Protein AF-A0A0F8VUP5-F1 (afdb_monomer_lite)

Radius of gyration: 22.03 Å; chains: 1; bounding box: 48×40×62 Å

Structure (mmCIF, N/CA/C/O backbone):
data_AF-A0A0F8VUP5-F1
#
_entry.id   AF-A0A0F8VUP5-F1
#
loop_
_atom_site.group_PDB
_atom_site.id
_atom_site.type_symbol
_atom_site.label_atom_id
_atom_site.label_alt_id
_atom_site.label_comp_id
_atom_site.label_asym_id
_atom_site.label_entity_id
_atom_site.label_seq_id
_atom_site.pdbx_PDB_ins_code
_atom_site.Cartn_x
_atom_site.Cartn_y
_atom_site.Cartn_z
_atom_site.occupancy
_atom_site.B_iso_or_equiv
_atom_site.auth_seq_id
_atom_site.auth_comp_id
_atom_site.auth_asym_id
_atom_site.auth_atom_id
_atom_site.pdbx_PDB_model_num
ATOM 1 N N . MET A 1 1 ? 2.343 1.274 19.914 1.00 58.28 1 MET A N 1
ATOM 2 C CA . MET A 1 1 ? 1.638 2.273 19.083 1.00 58.28 1 MET A CA 1
ATOM 3 C C . MET A 1 1 ? 2.568 2.862 18.020 1.00 58.28 1 MET A C 1
ATOM 5 O O . MET A 1 1 ? 2.269 2.698 16.850 1.00 58.28 1 MET A O 1
ATOM 9 N N . ILE A 1 2 ? 3.751 3.364 18.399 1.00 77.06 2 ILE A N 1
ATOM 10 C CA . ILE A 1 2 ? 4.741 3.999 17.495 1.00 77.06 2 ILE A CA 1
ATOM 11 C C . ILE A 1 2 ? 5.137 3.147 16.264 1.00 77.06 2 ILE A C 1
ATOM 13 O O . ILE A 1 2 ? 5.325 3.673 15.175 1.00 77.06 2 ILE A O 1
ATOM 17 N N . ALA A 1 3 ? 5.266 1.821 16.402 1.00 82.38 3 ALA A N 1
ATOM 18 C CA . ALA A 1 3 ? 5.707 0.966 15.292 1.00 82.38 3 ALA A CA 1
ATOM 19 C C . ALA A 1 3 ? 4.671 0.823 14.159 1.00 82.38 3 ALA A C 1
ATOM 21 O O . ALA A 1 3 ? 5.058 0.743 12.996 1.00 82.38 3 ALA A O 1
ATOM 22 N N . ALA A 1 4 ? 3.376 0.792 14.491 1.00 86.00 4 ALA A N 1
ATOM 23 C CA . ALA A 1 4 ? 2.306 0.648 13.502 1.00 86.00 4 ALA A CA 1
ATOM 24 C C . ALA A 1 4 ? 2.113 1.945 12.703 1.00 86.00 4 ALA A C 1
ATOM 26 O O . ALA A 1 4 ? 2.007 1.906 11.482 1.00 86.00 4 ALA A O 1
ATOM 27 N N . GLU A 1 5 ? 2.159 3.084 13.392 1.00 85.25 5 GLU A N 1
ATOM 28 C CA . GLU A 1 5 ? 2.130 4.424 12.799 1.00 85.25 5 GLU A CA 1
ATOM 29 C C . GLU A 1 5 ? 3.293 4.627 11.821 1.00 85.25 5 GLU A C 1
ATOM 31 O O . GLU A 1 5 ? 3.074 4.883 10.641 1.00 85.25 5 GLU A O 1
ATOM 36 N N . LYS A 1 6 ? 4.523 4.344 12.265 1.00 87.62 6 LYS A N 1
ATOM 37 C CA . LYS A 1 6 ? 5.710 4.403 11.403 1.00 87.62 6 LYS A CA 1
ATOM 38 C C . LYS A 1 6 ? 5.634 3.434 10.216 1.00 87.62 6 LYS A C 1
ATOM 40 O O . LYS A 1 6 ? 6.203 3.694 9.160 1.00 87.62 6 LYS A O 1
ATOM 45 N N . GLY A 1 7 ? 4.979 2.285 10.383 1.00 91.31 7 GLY A N 1
ATOM 46 C CA . GLY A 1 7 ? 4.717 1.355 9.285 1.00 91.31 7 GLY A CA 1
ATOM 47 C C . GLY A 1 7 ? 3.796 1.972 8.233 1.00 91.31 7 GLY A C 1
ATOM 48 O O . GLY A 1 7 ? 4.115 1.944 7.047 1.00 91.31 7 GLY A O 1
ATOM 49 N N . LEU A 1 8 ? 2.693 2.575 8.675 1.00 91.25 8 LEU A N 1
ATOM 50 C CA . LEU A 1 8 ? 1.721 3.233 7.807 1.00 91.25 8 LEU A CA 1
ATOM 51 C C . LEU A 1 8 ? 2.341 4.403 7.029 1.00 91.25 8 LEU A C 1
ATOM 53 O O . LEU A 1 8 ? 2.146 4.498 5.821 1.00 91.25 8 LEU A O 1
ATOM 57 N N . GLU A 1 9 ? 3.129 5.248 7.697 1.00 91.62 9 GLU A N 1
ATOM 58 C CA . GLU A 1 9 ? 3.865 6.345 7.054 1.00 91.62 9 GLU A CA 1
ATOM 59 C C . GLU A 1 9 ? 4.770 5.823 5.936 1.00 91.62 9 GLU A C 1
ATOM 61 O O . GLU A 1 9 ? 4.665 6.263 4.794 1.00 91.62 9 GLU A O 1
ATOM 66 N N . ARG A 1 10 ? 5.587 4.803 6.231 1.00 93.62 10 ARG A N 1
ATOM 67 C CA . ARG A 1 10 ? 6.498 4.192 5.250 1.00 93.62 10 ARG A CA 1
ATOM 68 C C . ARG A 1 10 ? 5.769 3.587 4.053 1.00 93.62 10 ARG A C 1
ATOM 70 O O . ARG A 1 10 ? 6.303 3.616 2.946 1.00 93.62 10 ARG A O 1
ATOM 77 N N . LEU A 1 11 ? 4.586 3.012 4.271 1.00 95.00 11 LEU A N 1
ATOM 78 C CA . LEU A 1 11 ? 3.751 2.487 3.193 1.00 95.00 11 LEU A CA 1
ATOM 79 C C . LEU A 1 11 ? 3.336 3.623 2.249 1.00 95.00 11 LEU A C 1
ATOM 81 O O . LEU A 1 11 ? 3.583 3.536 1.050 1.00 95.00 11 LEU A O 1
ATOM 85 N N . PHE A 1 12 ? 2.768 4.708 2.781 1.00 93.94 12 PHE A N 1
ATOM 86 C CA . PHE A 1 12 ? 2.328 5.841 1.961 1.00 93.94 12 PHE A CA 1
ATOM 87 C C . PHE A 1 12 ? 3.484 6.601 1.304 1.00 93.94 12 PHE A C 1
ATOM 89 O O . PHE A 1 12 ? 3.356 6.998 0.147 1.00 93.94 12 PHE A O 1
ATOM 96 N N . GLU A 1 13 ? 4.620 6.762 1.986 1.00 93.81 13 GLU A N 1
ATOM 97 C CA . GLU A 1 13 ? 5.838 7.334 1.397 1.00 93.81 13 GLU A CA 1
ATOM 98 C C . GLU A 1 13 ? 6.326 6.510 0.202 1.00 93.81 13 GLU A C 1
ATOM 100 O O . GLU A 1 13 ? 6.644 7.066 -0.848 1.00 93.81 13 GLU A O 1
ATOM 105 N N . GLY A 1 14 ? 6.346 5.182 0.340 1.00 94.00 14 GLY A N 1
ATOM 106 C CA . GLY A 1 14 ? 6.724 4.286 -0.745 1.00 94.00 14 GLY A CA 1
ATOM 107 C C . GLY A 1 14 ? 5.774 4.375 -1.938 1.00 94.00 14 GLY A C 1
ATOM 108 O O . GLY A 1 14 ? 6.234 4.470 -3.071 1.00 94.00 14 GLY A O 1
ATOM 109 N N . ILE A 1 15 ? 4.459 4.438 -1.700 1.00 94.06 15 ILE A N 1
ATOM 110 C CA . ILE A 1 15 ? 3.465 4.644 -2.769 1.00 94.06 15 ILE A CA 1
ATOM 111 C C . ILE A 1 15 ? 3.708 5.988 -3.470 1.00 94.06 15 ILE A C 1
ATOM 113 O O . ILE A 1 15 ? 3.709 6.046 -4.697 1.00 94.06 15 ILE A O 1
ATOM 117 N N . ALA A 1 16 ? 3.974 7.061 -2.718 1.00 93.31 16 ALA A N 1
ATOM 118 C CA . ALA A 1 16 ? 4.233 8.391 -3.271 1.00 93.31 16 ALA A CA 1
ATOM 119 C C . ALA A 1 16 ? 5.519 8.467 -4.117 1.00 93.31 16 ALA A C 1
ATOM 121 O O . ALA A 1 16 ? 5.659 9.363 -4.952 1.00 93.31 16 ALA A O 1
ATOM 122 N N . ASN A 1 17 ? 6.462 7.537 -3.944 1.00 93.94 17 ASN A N 1
ATOM 123 C CA . ASN A 1 17 ? 7.653 7.476 -4.790 1.00 93.94 17 ASN A CA 1
ATOM 124 C C . ASN A 1 17 ? 7.329 7.063 -6.231 1.00 93.94 17 ASN A C 1
ATOM 126 O O . ASN A 1 17 ? 8.077 7.448 -7.125 1.00 93.94 17 ASN A O 1
ATOM 130 N N . LEU A 1 18 ? 6.196 6.395 -6.491 1.00 91.62 18 LEU A N 1
ATOM 131 C CA . LEU A 1 18 ? 5.743 6.081 -7.855 1.00 91.62 18 LEU A CA 1
ATOM 132 C C . LEU A 1 18 ? 5.599 7.329 -8.735 1.00 91.62 18 LEU A C 1
ATOM 134 O O . LEU A 1 18 ? 5.847 7.255 -9.933 1.00 91.62 18 LEU A O 1
ATOM 138 N N . ASP A 1 19 ? 5.220 8.474 -8.161 1.00 89.50 19 ASP A N 1
ATOM 139 C CA . ASP A 1 19 ? 5.094 9.741 -8.898 1.00 89.50 19 ASP A CA 1
ATOM 140 C C . ASP A 1 19 ? 6.447 10.353 -9.288 1.00 89.50 19 ASP A C 1
ATOM 142 O O . ASP A 1 19 ? 6.502 11.271 -10.103 1.00 89.50 19 ASP A O 1
ATOM 146 N N . LYS A 1 20 ? 7.537 9.870 -8.688 1.00 90.38 20 LYS A N 1
ATOM 147 C CA . LYS A 1 20 ? 8.885 10.427 -8.834 1.00 90.38 20 LYS A CA 1
ATOM 148 C C . LYS A 1 20 ? 9.827 9.520 -9.627 1.00 90.38 20 LYS A C 1
ATOM 150 O O . LYS A 1 20 ? 10.978 9.892 -9.835 1.00 90.38 20 LYS A O 1
ATOM 155 N N . ILE A 1 21 ? 9.373 8.334 -10.029 1.00 89.12 21 ILE A N 1
ATOM 156 C CA . ILE A 1 21 ? 10.164 7.402 -10.835 1.00 89.12 21 ILE A CA 1
ATOM 157 C C . ILE A 1 21 ? 10.209 7.905 -12.278 1.00 89.12 21 ILE A C 1
ATOM 159 O O . ILE A 1 21 ? 9.172 8.133 -12.898 1.00 89.12 21 ILE A O 1
ATOM 163 N N . SER A 1 22 ? 11.418 8.044 -12.821 1.00 83.56 22 SER A N 1
ATOM 164 C CA . SER A 1 22 ? 11.624 8.294 -14.248 1.00 83.56 22 SER A CA 1
ATOM 165 C C . SER A 1 22 ? 11.267 7.045 -15.050 1.00 83.56 22 SER A C 1
ATOM 167 O O . SER A 1 22 ? 11.767 5.957 -14.754 1.00 83.56 22 SER A O 1
ATOM 169 N N . THR A 1 23 ? 10.423 7.191 -16.071 1.00 84.62 23 THR A N 1
ATOM 170 C CA . THR A 1 23 ? 9.972 6.051 -16.873 1.00 84.62 23 THR A CA 1
ATOM 171 C C . THR A 1 23 ? 10.971 5.657 -17.952 1.00 84.62 23 THR A C 1
ATOM 173 O O . THR A 1 23 ? 11.810 6.448 -18.387 1.00 84.62 23 THR A O 1
ATOM 176 N N . SER A 1 24 ? 10.916 4.388 -18.350 1.00 81.25 24 SER A N 1
ATOM 177 C CA . SER A 1 24 ? 11.765 3.802 -19.385 1.00 81.25 24 SER A CA 1
ATOM 178 C C . SER A 1 24 ? 10.938 2.966 -20.360 1.00 81.25 24 SER A C 1
ATOM 180 O O . SER A 1 24 ? 9.821 2.565 -20.045 1.00 81.25 24 SER A O 1
ATOM 182 N N . GLU A 1 25 ? 11.521 2.615 -21.506 1.00 77.12 25 GLU A N 1
ATOM 183 C CA . GLU A 1 25 ? 10.901 1.692 -22.469 1.00 77.12 25 GLU A CA 1
ATOM 184 C C . GLU A 1 25 ? 10.928 0.220 -22.013 1.00 77.12 25 GLU A C 1
ATOM 186 O O . GLU A 1 25 ? 10.290 -0.633 -22.625 1.00 77.12 25 GLU A O 1
ATOM 191 N N . SER A 1 26 ? 11.673 -0.101 -20.949 1.00 75.50 26 SER A N 1
ATOM 192 C CA . SER A 1 26 ? 11.779 -1.462 -20.424 1.00 75.50 26 SER A CA 1
ATOM 193 C C . SER A 1 26 ? 10.768 -1.700 -19.299 1.00 75.50 26 SER A C 1
ATOM 195 O O . SER A 1 26 ? 10.789 -0.960 -18.309 1.00 75.50 26 SER A O 1
ATOM 197 N N . PRO A 1 27 ? 9.912 -2.735 -19.414 1.00 71.44 27 PRO A N 1
ATOM 198 C CA . PRO A 1 27 ? 8.912 -3.034 -18.404 1.00 71.44 27 PRO A CA 1
ATOM 199 C C . PRO A 1 27 ? 9.548 -3.436 -17.078 1.00 71.44 27 PRO A C 1
ATOM 201 O O . PRO A 1 27 ? 10.559 -4.148 -17.021 1.00 71.44 27 PRO A O 1
ATOM 204 N N . GLY A 1 28 ? 8.889 -2.999 -16.013 1.00 68.25 28 GLY A N 1
ATOM 205 C CA . GLY A 1 28 ? 9.149 -3.412 -14.653 1.00 68.25 28 GLY A CA 1
ATOM 206 C C . GLY A 1 28 ? 8.985 -4.905 -14.486 1.00 68.25 28 GLY A C 1
ATOM 207 O O . GLY A 1 28 ? 8.085 -5.539 -15.037 1.00 68.25 28 GLY A O 1
ATOM 208 N N . LYS A 1 29 ? 9.854 -5.483 -13.668 1.00 66.38 29 LYS A N 1
ATOM 209 C CA . LYS A 1 29 ? 9.655 -6.841 -13.178 1.00 66.38 29 LYS A CA 1
ATOM 210 C C . LYS A 1 29 ? 8.852 -6.762 -11.878 1.00 66.38 29 LYS A C 1
ATOM 212 O O . LYS A 1 29 ? 8.898 -5.760 -11.174 1.00 66.38 29 LYS A O 1
ATOM 217 N N . GLU A 1 30 ? 8.139 -7.840 -11.568 1.00 73.12 30 GLU A N 1
ATOM 218 C CA . GLU A 1 30 ? 7.590 -8.145 -10.233 1.00 73.12 30 GLU A CA 1
ATOM 219 C C . GLU A 1 30 ? 6.226 -7.560 -9.825 1.00 73.12 30 GLU A C 1
ATOM 221 O O . GLU A 1 30 ? 5.649 -8.093 -8.879 1.00 73.12 30 GLU A O 1
ATOM 226 N N . ILE A 1 31 ? 5.626 -6.594 -10.537 1.00 74.38 31 ILE A N 1
ATOM 227 C CA . ILE A 1 31 ? 4.294 -6.068 -10.148 1.00 74.38 31 ILE A CA 1
ATOM 228 C C . ILE A 1 31 ? 3.228 -7.169 -10.023 1.00 74.38 31 ILE A C 1
ATOM 230 O O . ILE A 1 31 ? 2.560 -7.297 -8.998 1.00 74.38 31 ILE A O 1
ATOM 234 N N . ASN A 1 32 ? 3.157 -8.046 -11.026 1.00 80.19 32 ASN A N 1
ATOM 235 C CA . ASN A 1 32 ? 2.215 -9.164 -11.055 1.00 80.19 32 ASN A CA 1
ATOM 236 C C . ASN A 1 32 ? 2.448 -10.175 -9.921 1.00 80.19 32 ASN A C 1
ATOM 238 O O . ASN A 1 32 ? 1.548 -10.944 -9.599 1.00 80.19 32 ASN A O 1
ATOM 242 N N . ILE A 1 33 ? 3.655 -10.225 -9.351 1.00 87.12 33 ILE A N 1
ATOM 243 C CA . ILE A 1 33 ? 3.998 -11.150 -8.267 1.00 87.12 33 ILE A CA 1
ATOM 244 C C . ILE A 1 33 ? 3.472 -10.598 -6.943 1.00 87.12 33 ILE A C 1
ATOM 246 O O . ILE A 1 33 ? 2.791 -11.321 -6.221 1.00 87.12 33 ILE A O 1
ATOM 250 N N . ALA A 1 34 ? 3.736 -9.321 -6.654 1.00 88.12 34 ALA A N 1
ATOM 251 C CA . ALA A 1 34 ? 3.267 -8.672 -5.431 1.00 88.12 34 ALA A CA 1
ATOM 252 C C . ALA A 1 34 ? 1.733 -8.607 -5.370 1.00 88.12 34 ALA A C 1
ATOM 254 O O . ALA A 1 34 ? 1.143 -8.913 -4.335 1.00 88.12 34 ALA A O 1
ATOM 255 N N . GLU A 1 35 ? 1.088 -8.277 -6.492 1.00 92.44 35 GLU A N 1
ATOM 256 C CA . GLU A 1 35 ? -0.372 -8.234 -6.584 1.00 92.44 35 GLU A CA 1
ATOM 257 C C . GLU A 1 35 ? -1.006 -9.606 -6.330 1.00 92.44 35 GLU A C 1
ATOM 259 O O . GLU A 1 35 ? -1.910 -9.729 -5.504 1.00 92.44 35 GLU A O 1
ATOM 264 N N . ARG A 1 36 ? -0.506 -10.655 -6.995 1.00 94.88 36 ARG A N 1
ATOM 265 C CA . ARG A 1 36 ? -1.008 -12.021 -6.786 1.00 94.88 36 ARG A CA 1
ATOM 266 C C . ARG A 1 36 ? -0.807 -12.474 -5.350 1.00 94.88 36 ARG A C 1
ATOM 268 O O . ARG A 1 36 ? -1.755 -12.952 -4.745 1.00 94.88 36 ARG A O 1
ATOM 275 N N . ALA A 1 37 ? 0.380 -12.260 -4.787 1.00 95.12 37 ALA A N 1
ATOM 276 C CA . ALA A 1 37 ? 0.675 -12.653 -3.414 1.00 95.12 37 ALA A CA 1
ATOM 277 C C . ALA A 1 37 ? -0.243 -11.950 -2.397 1.00 95.12 37 ALA A C 1
ATOM 279 O O . ALA A 1 37 ? -0.703 -12.576 -1.443 1.00 95.12 37 ALA A O 1
ATOM 280 N N . PHE A 1 38 ? -0.567 -10.670 -2.619 1.00 96.62 38 PHE A N 1
ATOM 281 C CA . PHE A 1 38 ? -1.554 -9.954 -1.810 1.00 96.62 38 PHE A CA 1
ATOM 282 C C . PHE A 1 38 ? -2.942 -10.602 -1.898 1.00 96.62 38 PHE A C 1
ATOM 284 O O . PHE A 1 38 ? -3.547 -10.890 -0.865 1.00 96.62 38 PHE A O 1
ATOM 291 N N . PHE A 1 39 ? -3.448 -10.845 -3.111 1.00 95.44 39 PHE A N 1
ATOM 292 C CA . PHE A 1 39 ? -4.781 -11.422 -3.284 1.00 95.44 39 PHE A CA 1
ATOM 293 C C . PHE A 1 39 ? -4.867 -12.870 -2.801 1.00 95.44 39 PHE A C 1
ATOM 295 O O . PHE A 1 39 ? -5.873 -13.233 -2.201 1.00 95.44 39 PHE A O 1
ATOM 302 N N . ASP A 1 40 ? -3.822 -13.675 -2.985 1.00 97.12 40 ASP A N 1
ATOM 303 C CA . ASP A 1 40 ? -3.754 -15.042 -2.467 1.00 97.12 40 ASP A CA 1
ATOM 304 C C . ASP A 1 40 ? -3.840 -15.046 -0.934 1.00 97.12 40 ASP A C 1
ATOM 306 O O . ASP A 1 40 ? -4.634 -15.793 -0.368 1.00 97.12 40 ASP A O 1
ATOM 310 N N . ALA A 1 41 ? -3.113 -14.147 -0.261 1.00 97.25 41 ALA A N 1
ATOM 311 C CA . ALA A 1 41 ? -3.197 -13.989 1.191 1.00 97.25 41 ALA A CA 1
ATOM 312 C C . ALA A 1 41 ? -4.575 -13.489 1.659 1.00 97.25 41 ALA A C 1
ATOM 314 O O . ALA A 1 41 ? -5.072 -13.920 2.693 1.00 97.25 41 ALA A O 1
ATOM 315 N N . MET A 1 42 ? -5.218 -12.591 0.909 1.00 95.94 42 MET A N 1
ATOM 316 C CA . MET A 1 42 ? -6.565 -12.111 1.243 1.00 95.94 42 MET A CA 1
ATOM 317 C C . MET A 1 42 ? -7.650 -13.169 1.003 1.00 95.94 42 MET A C 1
ATOM 319 O O . MET A 1 42 ? -8.646 -13.192 1.725 1.00 95.94 42 MET A O 1
ATOM 323 N N . ASN A 1 43 ? -7.459 -14.044 0.015 1.00 96.19 43 ASN A N 1
ATOM 324 C CA . ASN A 1 43 ? -8.354 -15.165 -0.266 1.00 96.19 43 ASN A CA 1
ATOM 325 C C . ASN A 1 43 ? -8.174 -16.323 0.732 1.00 96.19 43 ASN A C 1
ATOM 327 O O . ASN A 1 43 ? -9.099 -17.117 0.909 1.00 96.19 43 ASN A O 1
ATOM 331 N N . ASP A 1 44 ? -7.019 -16.410 1.394 1.00 94.69 44 ASP A N 1
ATOM 332 C CA . ASP A 1 44 ? -6.758 -17.333 2.500 1.00 94.69 44 ASP A CA 1
ATOM 333 C C . ASP A 1 44 ? -7.204 -16.717 3.836 1.00 94.69 44 ASP A C 1
ATOM 335 O O . ASP A 1 44 ? -6.442 -16.030 4.512 1.00 94.69 44 ASP A O 1
ATOM 339 N N . ASP A 1 45 ? -8.478 -16.911 4.185 1.00 95.50 45 ASP A N 1
ATOM 340 C CA . ASP A 1 45 ? -9.080 -16.488 5.465 1.00 95.50 45 ASP A CA 1
ATOM 341 C C . ASP A 1 45 ? -8.816 -15.013 5.845 1.00 95.50 45 ASP A C 1
ATOM 343 O O . ASP A 1 45 ? -8.610 -14.672 7.010 1.00 95.50 45 ASP A O 1
ATOM 347 N N . PHE A 1 46 ? -8.795 -14.115 4.850 1.00 93.56 46 PHE A N 1
ATOM 348 C CA . PHE A 1 46 ? -8.495 -12.690 5.034 1.00 93.56 46 PHE A CA 1
ATOM 349 C C . PHE A 1 46 ? -7.212 -12.449 5.849 1.00 93.56 46 PHE A C 1
ATOM 351 O O . PHE A 1 46 ? -7.190 -11.619 6.766 1.00 93.56 46 PHE A O 1
ATOM 358 N N . ASN A 1 47 ? -6.132 -13.166 5.523 1.00 97.00 47 ASN A N 1
ATOM 359 C CA . ASN A 1 47 ? -4.851 -13.098 6.223 1.00 97.00 47 ASN A CA 1
ATOM 360 C C . ASN A 1 47 ? -4.125 -11.759 5.986 1.00 97.00 47 ASN A C 1
ATOM 362 O O . ASN A 1 47 ? -3.124 -11.648 5.271 1.00 97.00 47 ASN A O 1
ATOM 366 N N . THR A 1 48 ? -4.632 -10.709 6.633 1.00 94.88 48 THR A N 1
ATOM 367 C CA . THR A 1 48 ? -4.121 -9.340 6.530 1.00 94.88 48 THR A CA 1
ATOM 368 C C . THR A 1 48 ? -2.666 -9.179 6.982 1.00 94.88 48 THR A C 1
ATOM 370 O O . THR A 1 48 ? -1.969 -8.392 6.343 1.00 94.88 48 THR A O 1
ATOM 373 N N . PRO A 1 49 ? -2.125 -9.907 7.988 1.00 95.56 49 PRO A N 1
ATOM 374 C CA . PRO A 1 49 ? -0.698 -9.826 8.302 1.00 95.56 49 PRO A CA 1
ATOM 375 C C . PRO A 1 49 ? 0.202 -10.221 7.126 1.00 95.56 49 PRO A C 1
ATOM 377 O O . PRO A 1 49 ? 1.177 -9.523 6.841 1.00 95.56 49 PRO A O 1
ATOM 380 N N . VAL A 1 50 ? -0.131 -11.311 6.425 1.00 96.50 50 VAL A N 1
ATOM 381 C CA . VAL A 1 50 ? 0.631 -11.773 5.255 1.00 96.50 50 VAL A CA 1
ATOM 382 C C . VAL A 1 50 ? 0.395 -10.848 4.063 1.00 96.50 50 VAL A C 1
ATOM 384 O O . VAL A 1 50 ? 1.351 -10.438 3.408 1.00 96.50 50 VAL A O 1
ATOM 387 N N . ALA A 1 51 ? -0.849 -10.423 3.835 1.00 96.88 51 ALA A N 1
ATOM 388 C CA . ALA A 1 51 ? -1.171 -9.472 2.775 1.00 96.88 51 ALA A CA 1
ATOM 389 C C . ALA A 1 51 ? -0.389 -8.151 2.930 1.00 96.88 51 ALA A C 1
ATOM 391 O O . ALA A 1 51 ? 0.215 -7.663 1.975 1.00 96.88 51 ALA A O 1
ATOM 392 N N . ILE A 1 52 ? -0.313 -7.600 4.148 1.00 95.75 52 ILE A N 1
ATOM 393 C CA . ILE A 1 52 ? 0.461 -6.384 4.448 1.00 95.75 52 ILE A CA 1
ATOM 394 C C . ILE A 1 52 ? 1.962 -6.611 4.224 1.00 95.75 52 ILE A C 1
ATOM 396 O O . ILE A 1 52 ? 2.642 -5.713 3.726 1.00 95.75 52 ILE A O 1
ATOM 400 N N . ALA A 1 53 ? 2.495 -7.793 4.548 1.00 95.75 53 ALA A N 1
ATOM 401 C CA . ALA A 1 53 ? 3.892 -8.111 4.259 1.00 95.75 53 ALA A CA 1
ATOM 402 C C . ALA A 1 53 ? 4.187 -8.032 2.749 1.00 95.75 53 ALA A C 1
ATOM 404 O O . ALA A 1 53 ? 5.172 -7.404 2.357 1.00 95.75 53 ALA A O 1
ATOM 405 N N . HIS A 1 54 ? 3.291 -8.559 1.909 1.00 95.94 54 HIS A N 1
ATOM 406 C CA . HIS A 1 54 ? 3.417 -8.484 0.451 1.00 95.94 54 HIS A CA 1
ATOM 407 C C . HIS A 1 54 ? 3.287 -7.062 -0.104 1.00 95.94 54 HIS A C 1
ATOM 409 O O . HIS A 1 54 ? 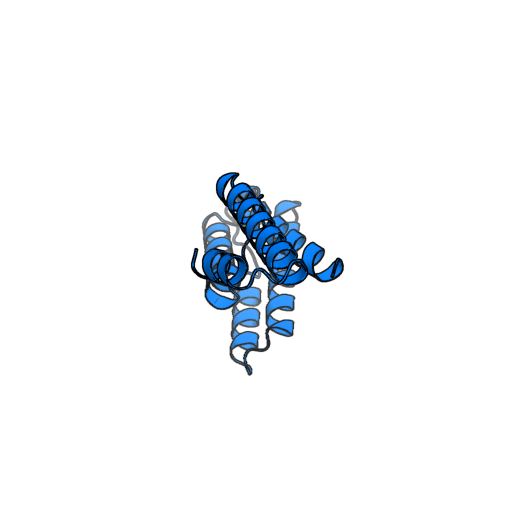3.989 -6.718 -1.057 1.00 95.94 54 HIS A O 1
ATOM 415 N N . LEU A 1 55 ? 2.484 -6.197 0.525 1.00 96.25 55 LEU A N 1
ATOM 416 C CA . LEU A 1 55 ? 2.499 -4.766 0.203 1.00 96.25 55 LEU A CA 1
ATOM 417 C C . LEU A 1 55 ? 3.888 -4.170 0.453 1.00 96.25 55 LEU A C 1
ATOM 419 O O . LEU A 1 55 ? 4.433 -3.496 -0.412 1.00 96.25 55 LEU A O 1
ATOM 423 N N . PHE A 1 56 ? 4.521 -4.453 1.594 1.00 95.94 56 PHE A N 1
ATOM 424 C CA . PHE A 1 56 ? 5.871 -3.944 1.854 1.00 95.94 56 PHE A CA 1
ATOM 425 C C . PHE A 1 56 ? 6.938 -4.519 0.922 1.00 95.94 56 PHE A C 1
ATOM 427 O O . PHE A 1 56 ? 7.912 -3.821 0.639 1.00 95.94 56 PHE A O 1
ATOM 434 N N . ASP A 1 57 ? 6.776 -5.746 0.434 1.00 94.19 57 ASP A N 1
ATOM 435 C CA . ASP A 1 57 ? 7.656 -6.286 -0.602 1.00 94.19 57 ASP A CA 1
ATOM 436 C C . ASP A 1 57 ? 7.518 -5.500 -1.910 1.00 94.19 57 ASP A C 1
ATOM 438 O O . ASP A 1 57 ? 8.529 -5.074 -2.464 1.00 94.19 57 ASP A O 1
ATOM 442 N N . GLY A 1 58 ? 6.293 -5.172 -2.333 1.00 94.25 58 GLY A N 1
ATOM 443 C CA . GLY A 1 58 ? 6.078 -4.283 -3.477 1.00 94.25 58 GLY A CA 1
ATOM 444 C C . GLY A 1 58 ? 6.673 -2.884 -3.270 1.00 94.25 58 GLY A C 1
ATOM 445 O O . GLY A 1 58 ? 7.271 -2.320 -4.185 1.00 94.25 58 GLY A O 1
ATOM 446 N N . ILE A 1 59 ? 6.583 -2.327 -2.056 1.00 95.00 59 ILE A N 1
ATOM 447 C CA . ILE A 1 59 ? 7.208 -1.037 -1.719 1.00 95.00 59 ILE A CA 1
ATOM 448 C C . ILE A 1 59 ? 8.733 -1.098 -1.855 1.00 95.00 59 ILE A C 1
ATOM 450 O O . ILE A 1 59 ? 9.342 -0.111 -2.266 1.00 95.00 59 ILE A O 1
ATOM 454 N N . LYS A 1 60 ? 9.375 -2.234 -1.544 1.00 93.38 60 LYS A N 1
ATOM 455 C CA . LYS A 1 60 ? 10.819 -2.398 -1.779 1.00 93.38 60 LYS A CA 1
ATOM 456 C C . LYS A 1 60 ? 11.134 -2.298 -3.268 1.00 93.38 60 LYS A C 1
ATOM 458 O O . LYS A 1 60 ? 12.017 -1.523 -3.616 1.00 93.38 60 LYS A O 1
ATOM 463 N N . THR A 1 61 ? 10.388 -2.994 -4.128 1.00 92.31 61 THR A N 1
ATOM 464 C CA . THR A 1 61 ? 10.574 -2.929 -5.589 1.00 92.31 61 THR A CA 1
ATOM 465 C C . THR A 1 61 ? 10.388 -1.501 -6.113 1.00 92.31 61 THR A C 1
ATOM 467 O O . THR A 1 61 ? 11.211 -1.016 -6.889 1.00 92.31 61 THR A O 1
ATOM 470 N N . ILE A 1 62 ? 9.364 -0.782 -5.636 1.00 93.25 62 ILE A N 1
AT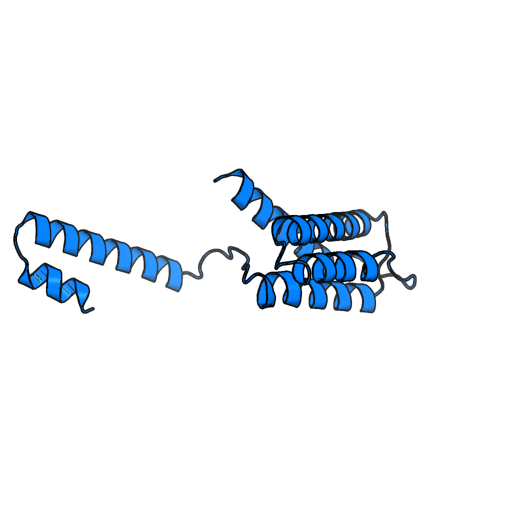OM 471 C CA . ILE A 1 62 ? 9.142 0.632 -5.982 1.00 93.25 62 ILE A CA 1
ATOM 472 C C . ILE A 1 62 ? 10.325 1.499 -5.551 1.00 93.25 62 ILE A C 1
ATOM 474 O O . ILE A 1 62 ? 10.817 2.310 -6.333 1.00 93.25 62 ILE A O 1
ATOM 478 N N . ASN A 1 63 ? 10.804 1.329 -4.320 1.00 93.12 63 ASN A N 1
ATOM 479 C CA . ASN A 1 63 ? 11.916 2.117 -3.802 1.00 93.12 63 ASN A CA 1
ATOM 480 C C . ASN A 1 63 ? 13.239 1.811 -4.517 1.00 93.12 63 ASN A C 1
ATOM 482 O O . ASN A 1 63 ? 14.027 2.732 -4.715 1.00 93.12 63 ASN A O 1
ATOM 486 N N . SER A 1 64 ? 13.475 0.565 -4.940 1.00 91.12 64 SER A N 1
ATOM 487 C CA . SER A 1 64 ? 14.632 0.213 -5.773 1.00 91.12 64 SER A CA 1
ATOM 488 C C . SER A 1 64 ? 14.579 0.927 -7.123 1.00 91.12 64 SER A C 1
ATOM 490 O O . SER A 1 64 ? 15.547 1.582 -7.504 1.00 91.12 64 SER A O 1
ATOM 492 N N . ALA A 1 65 ? 13.424 0.907 -7.799 1.00 90.00 65 ALA A N 1
ATOM 493 C CA . ALA A 1 65 ? 13.230 1.642 -9.049 1.00 90.00 65 ALA A CA 1
ATOM 494 C C . ALA A 1 65 ? 13.378 3.165 -8.858 1.00 90.00 65 ALA A C 1
ATOM 496 O O . ALA A 1 65 ? 14.016 3.833 -9.666 1.00 90.00 65 ALA A O 1
ATOM 497 N N . PHE A 1 66 ? 12.867 3.716 -7.753 1.00 90.88 66 PHE A N 1
ATOM 498 C CA . PHE A 1 66 ? 13.060 5.124 -7.389 1.00 90.88 66 PHE A CA 1
ATOM 499 C C . PHE A 1 66 ? 14.532 5.483 -7.133 1.00 90.88 66 PHE A C 1
ATOM 501 O O . PHE A 1 66 ? 14.968 6.575 -7.488 1.00 90.88 66 PHE A O 1
ATOM 508 N N . ALA A 1 67 ? 15.317 4.560 -6.576 1.00 90.75 67 ALA A N 1
ATOM 509 C CA . ALA A 1 67 ? 16.760 4.718 -6.398 1.00 90.75 67 ALA A CA 1
ATOM 510 C C . ALA A 1 67 ? 17.570 4.527 -7.699 1.00 90.75 67 ALA A C 1
ATOM 512 O O . ALA A 1 67 ? 18.791 4.682 -7.680 1.00 90.75 67 ALA A O 1
ATOM 513 N N . GLY A 1 68 ? 16.911 4.208 -8.819 1.00 85.94 68 GLY A N 1
ATOM 514 C CA . GLY A 1 68 ? 17.540 3.954 -10.117 1.00 85.94 68 GLY A CA 1
ATOM 515 C C . GLY A 1 68 ? 18.007 2.511 -10.333 1.00 85.94 68 GLY A C 1
ATOM 516 O O . GLY A 1 68 ? 18.607 2.226 -11.366 1.00 85.94 68 GLY A O 1
ATOM 517 N N . ASP A 1 69 ? 17.725 1.599 -9.397 1.00 82.81 69 ASP A N 1
ATOM 518 C CA . ASP A 1 69 ? 18.017 0.160 -9.496 1.00 82.81 69 ASP A CA 1
ATOM 519 C C . ASP A 1 69 ? 16.776 -0.619 -9.962 1.00 82.81 69 ASP A C 1
ATOM 521 O O . ASP A 1 69 ? 16.211 -1.469 -9.272 1.00 82.81 69 ASP A O 1
ATOM 525 N N . GLY A 1 70 ? 16.276 -0.232 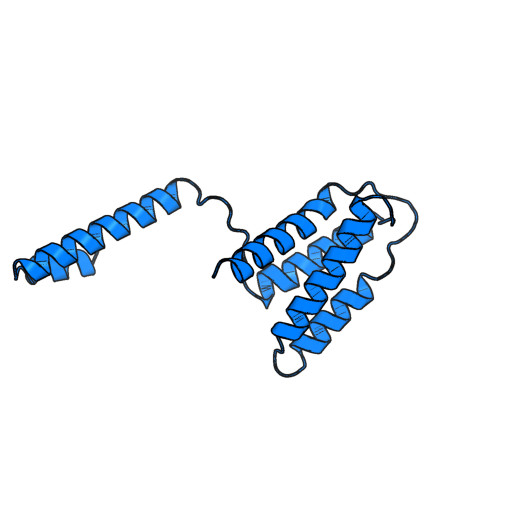-11.131 1.00 78.38 70 GLY A N 1
ATOM 526 C CA . GLY A 1 70 ? 15.048 -0.752 -11.715 1.00 78.38 70 GLY A CA 1
ATOM 527 C C . GLY A 1 70 ? 14.477 0.220 -12.735 1.00 78.38 70 GLY A C 1
ATOM 528 O O . GLY A 1 70 ? 14.880 1.380 -12.808 1.00 78.38 70 GLY A O 1
ATOM 529 N N . SER A 1 71 ? 13.540 -0.256 -13.545 1.00 80.75 71 SER A N 1
ATOM 530 C CA . SER A 1 71 ? 12.920 0.561 -14.578 1.00 80.75 71 SER A CA 1
ATOM 531 C C . SER A 1 71 ? 11.444 0.221 -14.694 1.00 80.75 71 SER A C 1
ATOM 533 O O . SER A 1 71 ? 11.090 -0.954 -14.722 1.00 80.75 71 SER A O 1
ATOM 535 N N . PHE A 1 72 ? 10.593 1.240 -14.754 1.00 89.75 72 PHE A N 1
ATOM 536 C CA . PHE A 1 72 ? 9.157 1.089 -14.962 1.00 89.75 72 PHE A CA 1
ATOM 537 C C . PHE A 1 72 ? 8.747 1.822 -16.231 1.00 89.75 72 PHE A C 1
ATOM 539 O O . PHE A 1 72 ? 9.255 2.903 -16.532 1.00 89.75 72 PHE A O 1
ATOM 546 N N . THR A 1 73 ? 7.821 1.231 -16.972 1.00 91.56 73 THR A N 1
ATOM 547 C CA . THR A 1 73 ? 7.080 1.934 -18.017 1.00 91.56 73 THR A CA 1
ATOM 548 C C . THR A 1 73 ? 5.985 2.794 -17.390 1.00 91.56 73 THR A C 1
ATOM 550 O O . THR A 1 73 ? 5.624 2.626 -16.220 1.00 91.56 73 THR A O 1
ATOM 553 N N . ASP A 1 74 ? 5.401 3.694 -18.179 1.00 89.44 74 ASP A N 1
ATOM 554 C CA . ASP A 1 74 ? 4.214 4.447 -17.758 1.00 89.44 74 ASP A CA 1
ATOM 555 C C . ASP A 1 74 ? 3.063 3.514 -17.347 1.00 89.44 74 ASP A C 1
ATOM 557 O O . ASP A 1 74 ? 2.307 3.818 -16.422 1.00 89.44 74 ASP A O 1
ATOM 561 N N . ASP A 1 75 ? 2.926 2.372 -18.022 1.00 90.81 75 ASP A N 1
ATOM 562 C CA . ASP A 1 75 ? 1.868 1.405 -17.744 1.00 90.81 75 ASP A CA 1
ATOM 563 C C . ASP A 1 75 ? 2.128 0.627 -16.450 1.00 90.81 75 ASP A C 1
ATOM 565 O O . ASP A 1 75 ? 1.192 0.438 -15.674 1.00 90.81 75 ASP A O 1
ATOM 569 N N . ASP A 1 76 ? 3.385 0.295 -16.137 1.00 91.56 76 ASP A N 1
ATOM 570 C CA . ASP A 1 76 ? 3.747 -0.282 -14.835 1.00 91.56 76 ASP A CA 1
ATOM 571 C C . ASP A 1 76 ? 3.410 0.680 -13.691 1.00 91.56 76 ASP A C 1
ATOM 573 O O . ASP A 1 76 ? 2.845 0.271 -12.678 1.00 91.56 76 ASP A O 1
ATOM 577 N N . ILE A 1 77 ? 3.711 1.977 -13.847 1.00 91.69 77 ILE A N 1
ATOM 578 C CA . ILE A 1 77 ? 3.383 2.988 -12.831 1.00 91.69 77 ILE A CA 1
ATOM 579 C C . ILE A 1 77 ? 1.866 3.095 -12.646 1.00 91.69 77 ILE A C 1
ATOM 581 O O . ILE A 1 77 ? 1.388 3.146 -11.509 1.00 91.69 77 ILE A O 1
ATOM 585 N N . LYS A 1 78 ? 1.089 3.121 -13.737 1.00 92.31 78 LYS A N 1
ATOM 586 C CA . LYS A 1 78 ? -0.382 3.144 -13.657 1.00 92.31 78 LYS A CA 1
ATOM 587 C C . LYS A 1 78 ? -0.920 1.901 -12.958 1.00 92.31 78 LYS A C 1
ATOM 589 O O . LYS A 1 78 ? -1.801 2.023 -12.108 1.00 92.31 78 LYS A O 1
ATOM 594 N N . HIS A 1 79 ? -0.386 0.729 -13.292 1.00 93.25 79 HIS A N 1
ATOM 595 C CA . HIS A 1 79 ? -0.786 -0.534 -12.683 1.00 93.25 79 HIS A CA 1
ATOM 596 C C . HIS A 1 79 ? -0.452 -0.528 -11.190 1.00 93.25 79 HIS A C 1
ATOM 598 O O . HIS A 1 79 ? -1.349 -0.759 -10.383 1.00 93.25 79 HIS A O 1
ATOM 604 N N . TRP A 1 80 ? 0.760 -0.132 -10.788 1.00 94.25 80 TRP A N 1
ATOM 605 C CA . TRP A 1 80 ? 1.131 -0.028 -9.373 1.00 94.25 80 TRP A CA 1
ATOM 606 C C . TRP A 1 80 ? 0.190 0.900 -8.604 1.00 94.25 80 TRP A C 1
ATOM 608 O O . TRP A 1 80 ? -0.298 0.535 -7.536 1.00 94.25 80 TRP A O 1
ATOM 618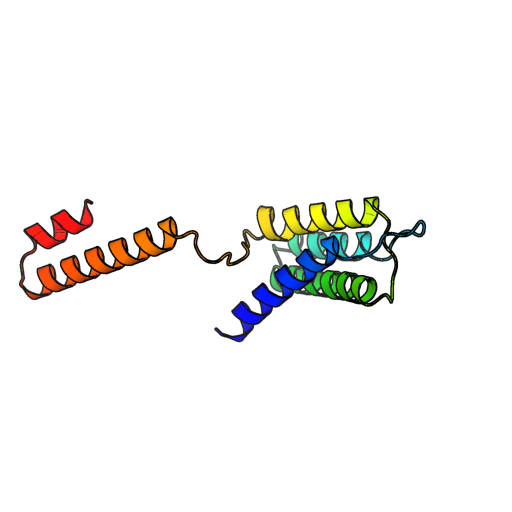 N N . LYS A 1 81 ? -0.117 2.079 -9.158 1.00 94.19 81 LYS A N 1
ATOM 619 C CA . LYS A 1 81 ? -1.064 3.019 -8.541 1.00 94.19 81 LYS A CA 1
ATOM 620 C C . LYS A 1 81 ? -2.456 2.413 -8.401 1.00 94.19 81 LYS A C 1
ATOM 622 O O . LYS A 1 81 ? -3.068 2.543 -7.345 1.00 94.19 81 LYS A O 1
ATOM 627 N N . SER A 1 82 ? -2.953 1.748 -9.443 1.00 94.75 82 SER A N 1
ATOM 628 C CA . SER A 1 82 ? -4.255 1.079 -9.412 1.00 94.75 82 SER A CA 1
ATOM 629 C C . SER A 1 82 ? -4.293 -0.019 -8.350 1.00 94.75 82 SER A C 1
ATOM 631 O O . SER A 1 82 ? -5.228 -0.067 -7.554 1.00 94.75 82 SER A O 1
ATOM 633 N N . PHE A 1 83 ? -3.256 -0.857 -8.301 1.00 95.69 83 PHE A N 1
ATOM 634 C CA . PHE A 1 83 ? -3.130 -1.931 -7.326 1.00 95.69 83 PHE A CA 1
ATOM 635 C C . PHE A 1 83 ? -3.109 -1.390 -5.893 1.00 95.69 83 PHE A C 1
ATOM 637 O O . PHE A 1 83 ? -3.921 -1.818 -5.079 1.00 95.69 83 PHE A O 1
ATOM 644 N N . TYR A 1 84 ? -2.246 -0.417 -5.578 1.00 95.75 84 TYR A N 1
ATOM 645 C CA . TYR A 1 84 ? -2.174 0.133 -4.222 1.00 95.75 84 TYR A CA 1
ATOM 646 C C . TYR A 1 84 ? -3.436 0.892 -3.820 1.00 95.75 84 TYR A C 1
ATOM 648 O O . TYR A 1 84 ? -3.839 0.791 -2.666 1.00 95.75 84 TYR A O 1
ATOM 656 N N . ASN A 1 85 ? -4.096 1.604 -4.739 1.00 93.88 85 ASN A N 1
ATOM 657 C CA . ASN A 1 85 ? -5.385 2.230 -4.441 1.00 93.88 85 ASN A CA 1
ATOM 658 C C . ASN A 1 85 ? -6.439 1.181 -4.061 1.00 93.88 85 ASN A C 1
ATOM 660 O O . ASN A 1 85 ? -7.087 1.329 -3.026 1.00 93.88 85 ASN A O 1
ATOM 664 N N . ALA A 1 86 ? -6.549 0.098 -4.834 1.00 94.06 86 ALA A N 1
ATOM 665 C CA . ALA A 1 86 ? -7.485 -0.981 -4.540 1.00 94.06 86 ALA A CA 1
ATOM 666 C C . ALA A 1 86 ? -7.122 -1.715 -3.237 1.00 94.06 86 ALA A C 1
ATOM 668 O O . ALA A 1 86 ? -7.952 -1.863 -2.347 1.00 94.06 86 ALA A O 1
ATOM 669 N N . ALA A 1 87 ? -5.868 -2.140 -3.081 1.00 95.38 87 ALA A N 1
ATOM 670 C CA . ALA A 1 87 ? -5.427 -2.922 -1.931 1.00 95.38 87 ALA A CA 1
ATOM 671 C C . ALA A 1 87 ? -5.460 -2.117 -0.621 1.00 95.38 87 ALA A C 1
ATOM 673 O O . ALA A 1 87 ? -6.007 -2.571 0.382 1.00 95.38 87 ALA A O 1
ATOM 674 N N . VAL A 1 88 ? -4.888 -0.911 -0.612 1.00 95.06 88 VAL A N 1
ATOM 675 C CA . VAL A 1 88 ? -4.752 -0.090 0.602 1.00 95.06 88 VAL A CA 1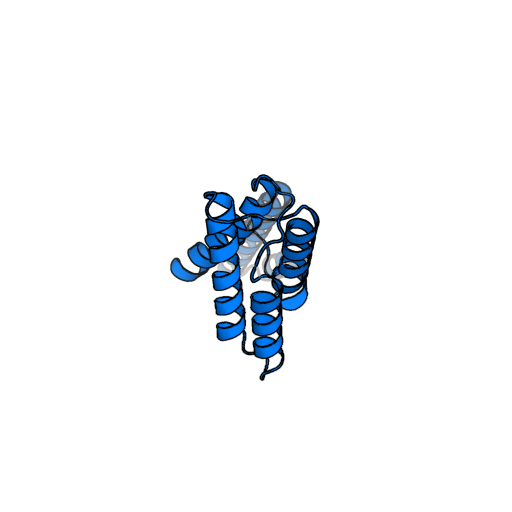
ATOM 676 C C . VAL A 1 88 ? -6.041 0.674 0.888 1.00 95.06 88 VAL A C 1
ATOM 678 O O . VAL A 1 88 ? -6.485 0.692 2.033 1.00 95.06 88 VAL A O 1
ATOM 681 N N . GLY A 1 89 ? -6.644 1.281 -0.136 1.00 90.88 89 GLY A N 1
ATOM 682 C CA . GLY A 1 89 ? -7.828 2.125 0.001 1.00 90.88 89 GLY A CA 1
ATOM 683 C C . GLY A 1 89 ? -9.129 1.332 0.062 1.00 90.88 89 GLY A C 1
ATOM 684 O O . GLY A 1 89 ? -9.865 1.456 1.039 1.00 90.88 89 GLY A O 1
ATOM 685 N N . ASP A 1 90 ? -9.407 0.522 -0.960 1.00 91.94 90 ASP A N 1
ATOM 686 C CA . ASP A 1 90 ? -10.718 -0.124 -1.112 1.00 91.94 90 ASP A CA 1
ATOM 687 C C . ASP A 1 90 ? -10.851 -1.401 -0.270 1.00 91.94 90 ASP A C 1
ATOM 689 O O . ASP A 1 90 ? -11.893 -1.634 0.339 1.00 91.94 90 ASP A O 1
ATOM 693 N N . VAL A 1 91 ? -9.795 -2.217 -0.205 1.00 93.75 91 VAL A N 1
ATOM 694 C CA . VAL A 1 91 ? -9.802 -3.503 0.508 1.00 93.75 91 VAL A CA 1
ATOM 695 C C . VAL A 1 91 ? -9.466 -3.326 1.989 1.00 93.75 91 VAL A C 1
ATOM 697 O O . VAL A 1 91 ? -10.230 -3.763 2.847 1.00 93.75 91 VAL A O 1
ATOM 700 N N . LEU A 1 92 ? -8.334 -2.690 2.314 1.00 92.88 92 LEU A N 1
ATOM 701 C CA . LEU A 1 92 ? -7.889 -2.527 3.705 1.00 92.88 92 LEU A CA 1
ATOM 702 C C . LEU A 1 92 ? -8.455 -1.276 4.398 1.00 92.88 92 LEU A C 1
ATOM 704 O O . LEU A 1 92 ? -8.343 -1.156 5.618 1.00 92.88 92 LEU A O 1
ATOM 708 N N . GLY A 1 93 ? -9.047 -0.333 3.656 1.00 91.62 93 GLY A N 1
ATOM 709 C CA . GLY A 1 93 ? -9.640 0.883 4.226 1.00 91.62 93 GLY A CA 1
ATOM 710 C C . GLY A 1 93 ? -8.627 1.865 4.829 1.00 91.62 93 GLY A C 1
ATOM 711 O O . GLY A 1 93 ? -9.009 2.765 5.582 1.00 91.62 93 GLY A O 1
ATOM 712 N N . LEU A 1 94 ? -7.337 1.706 4.534 1.00 91.44 94 LEU A N 1
ATOM 713 C CA . LEU A 1 94 ? -6.268 2.535 5.072 1.00 91.44 94 LEU A CA 1
ATOM 714 C C . LEU A 1 94 ? -6.225 3.874 4.337 1.00 91.44 94 LEU A C 1
ATOM 716 O O . LEU A 1 94 ? -6.282 3.954 3.110 1.00 91.44 94 LEU A O 1
ATOM 720 N N . ARG A 1 95 ? -6.075 4.954 5.100 1.00 84.62 95 ARG A N 1
ATOM 721 C CA . ARG A 1 95 ? -5.964 6.310 4.561 1.00 84.62 95 ARG A CA 1
ATOM 722 C C . ARG A 1 95 ? -4.687 6.949 5.060 1.00 84.62 95 ARG A C 1
ATOM 724 O O . ARG A 1 95 ? -4.341 6.804 6.232 1.00 84.62 95 ARG A O 1
ATOM 731 N N . ALA A 1 96 ? -4.014 7.674 4.171 1.00 74.88 96 ALA A N 1
ATOM 732 C CA . ALA A 1 96 ? -2.903 8.514 4.575 1.00 74.88 96 ALA A CA 1
ATOM 733 C C . ALA A 1 96 ? -3.422 9.485 5.632 1.00 74.88 96 ALA A C 1
ATOM 735 O O . ALA A 1 96 ? -4.486 10.091 5.448 1.00 74.88 96 ALA A O 1
ATOM 736 N N . HIS A 1 97 ? -2.669 9.640 6.718 1.00 65.06 97 HIS A N 1
ATOM 737 C CA . HIS A 1 97 ? -2.886 10.727 7.655 1.00 65.06 97 HIS A CA 1
ATOM 738 C C . HIS A 1 97 ? -2.453 12.017 6.950 1.00 65.06 97 HIS A C 1
ATOM 740 O O . HIS A 1 97 ? -1.362 12.534 7.156 1.00 65.06 97 HIS A O 1
ATOM 746 N N . ARG A 1 98 ? -3.274 12.500 6.012 1.00 55.03 98 ARG A N 1
ATOM 747 C CA . ARG A 1 98 ? -3.189 13.896 5.604 1.00 55.03 98 ARG A CA 1
ATOM 748 C C . ARG A 1 98 ? -3.483 14.686 6.863 1.00 55.03 98 ARG A C 1
ATOM 750 O O . ARG A 1 98 ? -4.451 14.352 7.550 1.00 55.03 98 ARG A O 1
ATOM 757 N N . GLU A 1 99 ? -2.632 15.664 7.175 1.00 48.41 99 GLU A N 1
ATOM 758 C CA . GLU A 1 99 ? -2.954 16.670 8.182 1.00 48.41 99 GLU A CA 1
ATOM 759 C C . GLU A 1 99 ? -4.418 17.032 7.983 1.00 48.41 99 GLU A C 1
ATOM 761 O O . GLU A 1 99 ? -4.815 17.430 6.884 1.00 48.41 99 GLU A O 1
ATOM 766 N N . LYS A 1 100 ? -5.228 16.737 9.001 1.00 46.00 100 LYS A N 1
ATOM 767 C CA . LYS A 1 100 ? -6.656 17.009 8.995 1.00 46.00 100 LYS A CA 1
ATOM 768 C C . LYS A 1 100 ? -6.841 18.416 8.430 1.00 46.00 100 LYS A C 1
ATOM 770 O O . LYS A 1 100 ? -6.326 19.372 9.013 1.00 46.00 100 LYS A O 1
ATOM 775 N N . GLU A 1 101 ? -7.511 18.546 7.281 1.00 49.78 101 GLU A N 1
ATOM 776 C CA . GLU A 1 101 ? -7.857 19.864 6.744 1.00 49.78 101 GLU A CA 1
ATOM 777 C C . GLU A 1 101 ? -8.511 20.663 7.876 1.00 49.78 101 GLU A C 1
ATOM 779 O O . GLU A 1 101 ? -9.251 20.088 8.674 1.00 49.78 101 GLU A O 1
ATOM 784 N N . GLY A 1 102 ? -8.218 21.963 7.999 1.00 49.50 102 GLY A N 1
ATOM 785 C CA . GLY A 1 102 ? -8.490 22.744 9.218 1.00 49.50 102 GLY A CA 1
ATOM 786 C C . GLY A 1 102 ? -9.913 22.634 9.797 1.00 49.50 102 GLY A C 1
ATOM 787 O O . GLY A 1 102 ? -10.095 22.833 10.998 1.00 49.50 102 GLY A O 1
ATOM 788 N N . ASN A 1 103 ? -10.904 22.253 8.986 1.00 55.50 103 ASN A N 1
ATOM 789 C CA . ASN A 1 103 ? -12.266 21.952 9.428 1.00 55.50 103 ASN A CA 1
ATOM 790 C C . ASN A 1 103 ? -12.375 20.700 10.316 1.00 55.50 103 ASN A C 1
ATOM 792 O O . ASN A 1 103 ? -13.150 20.710 11.270 1.00 55.50 103 ASN A O 1
ATOM 796 N N . ASP A 1 104 ? -11.604 19.646 10.055 1.00 58.75 104 ASP A N 1
ATOM 797 C CA . ASP A 1 104 ? -11.650 18.393 10.818 1.00 58.75 104 ASP A CA 1
ATOM 798 C C . ASP A 1 104 ? -10.912 18.531 12.166 1.00 58.75 104 ASP A C 1
ATOM 800 O O . ASP A 1 104 ? -11.373 18.037 13.191 1.00 58.75 104 ASP A O 1
ATOM 804 N N . VAL A 1 105 ? -9.845 19.343 12.224 1.00 62.44 105 VAL A N 1
ATOM 805 C CA . VAL A 1 105 ? -9.210 19.749 13.498 1.00 62.44 105 VAL A CA 1
ATOM 806 C C . VAL A 1 105 ? -10.146 20.618 14.339 1.00 62.44 105 VAL A C 1
ATOM 808 O O . VAL A 1 105 ? -10.238 20.440 15.555 1.00 62.44 105 VAL A O 1
ATOM 811 N N . LEU A 1 106 ? -10.830 21.587 13.722 1.00 68.19 106 LEU A N 1
ATOM 812 C CA . LEU A 1 106 ? -11.778 22.445 14.433 1.00 68.19 106 LEU A CA 1
ATOM 813 C C . LEU A 1 106 ? -12.962 21.633 14.977 1.00 68.19 106 LEU A C 1
ATOM 815 O O . LEU A 1 106 ? -13.360 21.847 16.122 1.00 68.19 106 LEU A O 1
ATOM 819 N N . SER A 1 107 ? -13.465 20.680 14.189 1.00 75.94 107 SER A N 1
ATOM 820 C CA . SER A 1 107 ? -14.547 19.768 14.577 1.00 75.94 107 SER A CA 1
ATOM 821 C C . SER A 1 107 ? -14.137 18.879 15.748 1.00 75.94 107 SER A C 1
ATOM 823 O O . SER A 1 107 ? -14.842 18.845 16.752 1.00 75.94 107 SER A O 1
ATOM 825 N N . ASP A 1 108 ? -12.956 18.261 15.698 1.00 73.81 108 ASP A N 1
ATOM 826 C CA . ASP A 1 108 ? -12.430 17.461 16.810 1.00 73.81 108 ASP A CA 1
ATOM 827 C C . ASP A 1 108 ? -12.267 18.275 18.098 1.00 73.81 108 ASP A C 1
ATOM 829 O O . ASP A 1 108 ? -12.605 17.811 19.189 1.00 73.81 108 ASP A O 1
ATOM 833 N N . ARG A 1 109 ? -11.761 19.510 17.992 1.00 78.31 109 ARG A N 1
ATOM 834 C CA . ARG A 1 109 ? -11.599 20.400 19.152 1.00 78.31 109 ARG A CA 1
ATOM 835 C C . ARG A 1 109 ? -12.944 20.827 19.727 1.00 78.31 109 ARG A C 1
ATOM 837 O O . ARG A 1 109 ? -13.073 20.906 20.947 1.00 78.31 109 ARG A O 1
ATOM 844 N N . LEU A 1 110 ? -13.932 21.087 18.872 1.00 84.50 110 LEU A N 1
ATOM 845 C CA . LEU A 1 110 ? -15.285 21.438 19.291 1.00 84.50 110 LEU A CA 1
ATOM 846 C C . LEU A 1 110 ? -15.975 20.251 19.972 1.00 84.50 110 LEU A C 1
ATOM 848 O O . LEU A 1 110 ? -16.507 20.412 21.066 1.00 84.50 110 LEU A O 1
ATOM 852 N N . ILE A 1 111 ? -15.880 19.051 19.395 1.00 86.12 111 ILE A N 1
ATOM 853 C CA . ILE A 1 111 ? -16.371 17.808 20.006 1.00 86.12 111 ILE A CA 1
ATOM 854 C C . ILE A 1 111 ? -15.676 17.571 21.353 1.00 86.12 111 ILE A C 1
ATOM 856 O O . ILE A 1 111 ? -16.333 17.266 22.347 1.00 86.12 111 ILE A O 1
ATOM 860 N N . GLY A 1 112 ? -14.357 17.770 21.426 1.00 87.38 112 GLY A N 1
ATOM 861 C CA . GLY A 1 112 ? -13.598 17.689 22.673 1.00 87.38 112 GLY A CA 1
ATOM 862 C C . GLY A 1 112 ? -14.101 18.666 23.741 1.00 87.38 112 GLY A C 1
ATOM 863 O O . GLY A 1 112 ? -14.276 18.278 24.898 1.00 87.38 112 GLY A O 1
ATOM 864 N N . LEU A 1 113 ? -14.405 19.909 23.352 1.00 87.88 113 LEU A N 1
ATOM 865 C CA . LEU A 1 113 ? -14.983 20.917 24.241 1.00 87.88 113 LEU A CA 1
ATOM 866 C C . LEU A 1 113 ? -16.391 20.521 24.715 1.00 87.88 113 LEU A C 1
ATOM 868 O O . LEU A 1 113 ? -16.667 20.605 25.911 1.00 87.88 113 LEU A O 1
ATOM 872 N N . LEU A 1 114 ? -17.255 20.030 23.822 1.00 89.06 114 LEU A N 1
ATOM 873 C CA . LEU A 1 114 ? -18.596 19.542 24.170 1.00 89.06 114 LEU A CA 1
ATOM 874 C C . LEU A 1 114 ? -18.523 18.367 25.156 1.00 89.06 114 LEU A C 1
ATOM 876 O O . LEU A 1 114 ? -19.222 18.346 26.172 1.00 89.06 114 LEU A O 1
ATOM 880 N N . LEU A 1 115 ? -17.611 17.419 24.934 1.00 89.50 115 LEU A N 1
ATOM 881 C CA . LEU A 1 115 ? -17.380 16.300 25.849 1.00 89.50 115 LEU A CA 1
ATOM 882 C C . LEU A 1 115 ? -16.894 16.767 27.228 1.00 89.50 115 LEU A C 1
ATOM 884 O O . LEU A 1 115 ? -17.320 16.211 28.250 1.00 89.50 115 LEU A O 1
ATOM 888 N N . GLN A 1 116 ? -16.036 17.788 27.276 1.00 91.00 116 GLN A N 1
ATOM 889 C CA . GLN A 1 116 ? -15.576 18.385 28.527 1.00 91.00 116 GLN A CA 1
ATOM 890 C C . GLN A 1 116 ? -16.724 19.089 29.261 1.00 91.00 116 GLN A C 1
ATOM 892 O O . GLN A 1 116 ? -16.962 18.793 30.433 1.00 91.00 116 GLN A O 1
ATOM 897 N N . MET A 1 117 ? -17.504 19.921 28.566 1.00 88.75 117 MET A N 1
ATOM 898 C CA . MET A 1 117 ? -18.680 20.594 29.131 1.00 88.75 117 MET A CA 1
ATOM 899 C C . MET A 1 117 ? -19.701 19.591 29.679 1.00 88.75 117 MET A C 1
ATOM 901 O O . MET A 1 117 ? -20.206 19.764 30.786 1.00 88.75 117 MET A O 1
ATOM 905 N N . ARG A 1 118 ? -19.949 18.488 28.963 1.00 88.50 118 ARG A N 1
ATOM 906 C CA . ARG A 1 118 ? -20.813 17.396 29.436 1.00 88.50 118 ARG A CA 1
ATOM 907 C C . ARG A 1 118 ? -20.268 16.746 30.708 1.00 88.50 118 ARG A C 1
ATOM 909 O O . ARG A 1 118 ? -21.026 16.398 31.613 1.00 88.50 118 ARG A O 1
ATOM 916 N N . THR A 1 119 ? -18.954 16.549 30.773 1.00 90.44 119 THR A N 1
ATOM 917 C CA . THR A 1 119 ? -18.288 15.953 31.937 1.00 90.44 119 THR A CA 1
ATOM 918 C C . THR A 1 119 ? -18.408 16.859 33.158 1.00 90.44 119 THR A C 1
ATOM 920 O O . THR A 1 119 ? -18.711 16.377 34.250 1.00 90.44 119 THR A O 1
ATOM 923 N N . ASP A 1 120 ? -18.240 18.165 32.976 1.00 91.75 120 ASP A N 1
ATOM 924 C CA . ASP A 1 120 ? -18.361 19.140 34.056 1.00 91.75 120 ASP A CA 1
ATOM 925 C C . ASP A 1 120 ? -19.823 19.333 34.495 1.00 91.75 120 ASP A C 1
ATOM 927 O O . ASP A 1 120 ? -20.093 19.375 35.696 1.00 91.75 120 ASP A O 1
ATOM 931 N N . ALA A 1 121 ? -20.787 19.301 33.567 1.00 90.44 121 ALA A N 1
ATOM 932 C CA . ALA A 1 121 ? -22.217 19.268 33.890 1.00 90.44 121 ALA A CA 1
ATOM 933 C C . ALA A 1 121 ? -22.579 18.044 34.754 1.00 90.44 121 ALA A C 1
ATOM 935 O O . ALA A 1 121 ? -23.224 18.181 35.795 1.00 90.44 121 ALA A O 1
ATOM 936 N N . ARG A 1 122 ? -22.068 16.850 34.409 1.00 85.94 122 ARG A N 1
ATOM 937 C CA . ARG A 1 122 ? -22.243 15.638 35.232 1.00 85.94 122 ARG A CA 1
ATOM 938 C C . ARG A 1 122 ? -21.612 15.763 36.619 1.00 85.94 122 ARG A C 1
ATOM 940 O O . ARG A 1 122 ? -22.242 15.358 37.595 1.00 85.94 122 ARG A O 1
ATOM 947 N N . LYS A 1 123 ? -20.399 16.323 36.734 1.00 92.62 123 LYS A N 1
ATOM 948 C CA . LYS A 1 123 ? -19.745 16.566 38.039 1.00 92.62 123 LYS A CA 1
ATOM 949 C C . LYS A 1 123 ? -20.573 17.501 38.922 1.00 92.62 123 LYS A C 1
ATOM 951 O O . LYS A 1 123 ? -20.680 17.265 40.122 1.00 92.62 123 LYS A O 1
ATOM 956 N N . ASN A 1 124 ? -21.205 18.501 38.315 1.00 92.31 124 ASN A N 1
ATOM 957 C CA . ASN A 1 124 ? -22.075 19.457 38.995 1.00 92.31 124 ASN A CA 1
ATOM 958 C C . ASN A 1 124 ? -23.508 18.935 39.218 1.00 92.31 124 ASN A C 1
ATOM 960 O O . ASN A 1 124 ? -24.344 19.671 39.735 1.00 92.31 124 ASN A O 1
ATOM 964 N N . LYS A 1 125 ? -23.789 17.666 38.872 1.00 92.62 125 LYS A N 1
ATOM 965 C CA . LYS A 1 125 ? -25.119 17.028 38.929 1.00 92.62 125 LYS A CA 1
ATOM 966 C C . LYS A 1 125 ? -26.189 17.738 38.084 1.00 92.62 125 LYS A C 1
ATOM 968 O O . LYS A 1 125 ? -27.381 17.560 38.324 1.00 92.62 125 LYS A O 1
ATOM 973 N N . ASP A 1 126 ? -25.770 18.500 37.077 1.00 90.25 126 ASP A N 1
ATOM 974 C CA . ASP A 1 126 ? -26.652 19.102 36.082 1.00 90.25 126 ASP A CA 1
ATOM 975 C C . ASP A 1 126 ? -26.889 18.104 34.941 1.00 90.25 126 ASP A C 1
ATOM 977 O O . ASP A 1 126 ? -26.246 18.123 33.887 1.00 90.25 126 ASP A O 1
ATOM 981 N N . PHE A 1 127 ? -27.785 17.152 35.204 1.00 89.44 127 PHE A N 1
ATOM 982 C CA . PHE A 1 127 ? -28.113 16.088 34.258 1.00 89.44 127 PHE A CA 1
ATOM 983 C C . PHE A 1 127 ? -28.871 16.610 33.033 1.00 89.44 127 PHE A C 1
ATOM 985 O O . PHE A 1 127 ? -28.674 16.089 31.941 1.00 89.44 127 PHE A O 1
ATOM 992 N N . VAL A 1 128 ? -29.659 17.680 33.191 1.00 93.00 128 VAL A N 1
ATOM 993 C CA . VAL A 1 128 ? -30.412 18.304 32.091 1.00 93.00 128 VAL A CA 1
ATOM 994 C C . VAL A 1 128 ? -29.452 18.909 31.069 1.00 93.00 128 VAL A C 1
ATOM 996 O O . VAL A 1 128 ? -29.596 18.673 29.871 1.00 93.00 128 VAL A O 1
ATOM 999 N N . MET A 1 129 ? -28.433 19.644 31.527 1.00 85.94 129 MET A N 1
ATOM 1000 C CA . MET A 1 129 ? -27.423 20.204 30.631 1.00 85.94 129 MET A CA 1
ATOM 1001 C C . MET A 1 129 ? -26.541 19.115 30.007 1.00 85.94 129 MET A C 1
ATOM 1003 O O . MET A 1 129 ? -26.189 19.201 28.832 1.00 85.94 129 MET A O 1
ATOM 1007 N N . ALA A 1 130 ? -26.202 18.065 30.762 1.00 85.12 130 ALA A N 1
ATOM 1008 C CA . ALA A 1 130 ? -25.414 16.951 30.240 1.00 85.12 130 ALA A CA 1
ATOM 1009 C C . ALA A 1 130 ? -26.136 16.170 29.126 1.00 85.12 130 ALA A C 1
ATOM 1011 O O . ALA A 1 130 ? -25.479 15.748 28.172 1.00 85.12 130 ALA A O 1
ATOM 1012 N N . ASP A 1 131 ? -27.453 15.980 29.245 1.00 87.62 131 ASP A N 1
ATOM 1013 C CA . ASP A 1 131 ? -28.265 15.328 28.214 1.00 87.62 131 ASP A CA 1
ATOM 1014 C C . ASP A 1 131 ? -28.457 16.241 27.001 1.00 87.62 131 ASP A C 1
ATOM 1016 O O . ASP A 1 131 ? -28.282 15.798 25.873 1.00 87.62 131 ASP A O 1
ATOM 1020 N N . ARG A 1 132 ? -28.659 17.546 27.207 1.00 89.06 132 ARG A N 1
ATOM 1021 C CA . ARG A 1 132 ? -28.737 18.498 26.093 1.00 89.06 132 ARG A CA 1
ATOM 1022 C C . ARG A 1 132 ? -27.459 18.530 25.244 1.00 89.06 132 ARG A C 1
ATOM 1024 O O . ARG A 1 132 ? -27.553 18.555 24.029 1.00 89.06 132 ARG A O 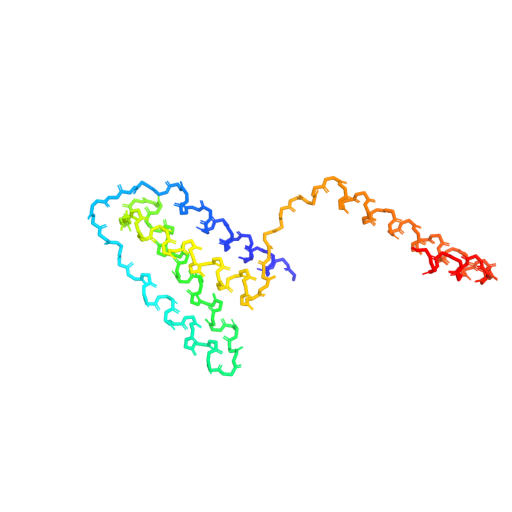1
ATOM 1031 N N . ILE A 1 133 ? -26.275 18.496 25.864 1.00 87.69 133 ILE A N 1
ATOM 1032 C CA . ILE A 1 133 ? -24.990 18.444 25.135 1.00 87.69 133 ILE A CA 1
ATOM 1033 C C . ILE A 1 133 ? -24.794 17.095 24.416 1.00 87.69 133 ILE A C 1
ATOM 1035 O O . ILE A 1 133 ? -23.993 16.998 23.496 1.00 87.69 133 ILE A O 1
ATOM 1039 N N . ARG A 1 134 ? -25.470 16.025 24.853 1.00 85.88 134 ARG A N 1
ATOM 1040 C CA . ARG A 1 134 ? -25.401 14.713 24.193 1.00 85.88 134 ARG A CA 1
ATOM 1041 C C . ARG A 1 134 ? -26.205 14.680 22.891 1.00 85.88 134 ARG A C 1
ATOM 1043 O O . ARG A 1 134 ? -25.837 13.910 22.008 1.00 85.88 134 ARG A O 1
ATOM 1050 N N . ASP A 1 135 ? -27.295 15.436 22.832 1.00 87.06 135 ASP A N 1
ATOM 1051 C CA . ASP A 1 135 ? -28.233 15.431 21.709 1.00 87.06 135 ASP A CA 1
ATOM 1052 C C . ASP A 1 135 ? -27.864 16.443 20.602 1.00 87.06 135 ASP A C 1
ATOM 1054 O O . ASP A 1 135 ? -28.520 16.457 19.560 1.00 87.06 135 ASP A O 1
ATOM 1058 N N . GLU A 1 136 ? -26.825 17.264 20.818 1.00 77.69 136 GLU A N 1
ATOM 1059 C CA . GLU A 1 136 ? -26.169 18.101 19.793 1.00 77.69 136 GLU A CA 1
ATOM 1060 C C . GLU A 1 136 ? -25.024 17.357 19.091 1.00 77.69 136 GLU A C 1
ATOM 1062 O O . GLU A 1 136 ? -24.926 17.495 17.849 1.00 77.69 136 GLU A O 1
#

pLDDT: mean 86.73, std 11.26, range [46.0, 97.25]

Sequence (136 aa):
MIAAEKGLERLFEGIANLDKISTSESPGKEINIAERAFFDAMNDDFNTPVAIAHLFDGIKTINSAFAGDGSFTDDDIKHWKSFYNAAVGDVLGLRAHREKEGNDVLSDRLIGLLLQMRTDARKNKDFVMADRIRDE

Organism: NCBI:txid412755

Secondary structure (DSSP, 8-state):
-HHHHHHHHHHHHHHHHGGGPPB-SSPPSSHHHHHHHHHHHHHTTT-HHHHHHHHHHHHHHHHHHHTTSS-B-HHHHHHHHHHHIIIIIIIS---------HHHHHHHHHHHHHHHHHHHHHHTT-HHHHHHHH--

InterPro domains:
  IPR009080 Aminoacyl-tRNA synthetase, class Ia, anticodon-binding [SSF47323] (29-136)
  IPR015273 Cysteinyl-tRNA synthetase, class Ia, DALR [PF09190] (37-94)
  IPR015273 Cysteinyl-tRNA synthetase, class Ia, DALR [SM00840] (37-106)

Foldseek 3Di:
DVVVLVLLVLLVVLLVLLVVFDADPDAWPDPVVLLVQLVVCCVVVHNVVSNSVSSVVVSVSSVCSSVVNTHHHPVRSVSSNVSCCCRQCVPVVHDPPDPPDVVVVVVVVVLVVLVVQLVVCVVVVVVVSNVVSVVD